Protein AF-Q28764-F1 (afdb_monomer)

Mean predicted aligned error: 6.93 Å

Radius of gyration: 15.71 Å; Cα contacts (8 Å, |Δi|>4): 32; chains: 1; bounding box: 31×24×42 Å

pLDDT: mean 87.57, std 13.74, range [57.09, 98.56]

InterPro domains:
  IPR001436 Alpha crystallin/Small heat shock protein, animal type [PR00299] (4-25)
  IPR001436 Alpha crystallin/Small heat shock protein, animal type [PR00299] (36-43)
  IPR008978 HSP20-like chaperone [G3DSA:2.60.40.790] (1-43)

Solvent-accessible surface area (backbone atoms only — not comparable to full-atom values): 3134 Å² total; per-residue (Å²): 116,92,57,43,37,79,90,60,59,48,77,50,71,48,96,89,69,52,77,47,76,49,52,54,62,60,84,74,86,84,73,80,64,84,88,80,75,89,79,89,81,86,131

Nearest PDB structures (foldseek):
  9bee-assembly1_B  TM=5.698E-01  e=1.754E-01  Homo sapiens
  9c3c-assembly1_b  TM=4.071E-01  e=6.845E+00  Oryctolagus cuniculus
  8yt8-assembly1_B  TM=4.148E-01  e=8.893E+00  Mus musculus
  8yt8-assembly1_D  TM=2.761E-01  e=7.308E+00  Mus musculus

Secondary structure (DSSP, 8-state):
-TTB-GGG-EEEE-TTS-EEEE-PBPP-TT---TT-PPPPPP-

Organism: Pteropus hypomelanus (NCBI:txid9405)

Foldseek 3Di:
DVQFDPVAWDWDADPVGDIDIDTDGNDDPPPPDDDDDDDDDDD

Structure (mmCIF, N/CA/C/O backbone):
data_AF-Q28764-F1
#
_entry.id   AF-Q28764-F1
#
loop_
_atom_site.group_PDB
_atom_site.id
_atom_site.type_symbol
_atom_site.label_atom_id
_atom_site.label_alt_id
_atom_site.label_comp_id
_atom_site.label_asym_id
_atom_site.label_entity_id
_atom_site.label_seq_id
_atom_site.pdbx_PDB_ins_code
_atom_site.Cartn_x
_atom_site.Cartn_y
_atom_site.Cartn_z
_atom_site.occupancy
_atom_site.B_iso_or_equiv
_atom_site.auth_seq_id
_atom_site.auth_comp_id
_atom_site.auth_asym_id
_atom_site.auth_atom_id
_atom_site.pdbx_PDB_model_num
ATOM 1 N N . PRO A 1 1 ? 12.041 3.216 5.240 1.00 89.94 1 PRO A N 1
ATOM 2 C CA . PRO A 1 1 ? 13.413 3.251 4.673 1.00 89.94 1 PRO A CA 1
ATOM 3 C C . PRO A 1 1 ? 13.362 3.746 3.225 1.00 89.94 1 PRO A C 1
ATOM 5 O O . PRO A 1 1 ? 12.319 3.578 2.602 1.00 89.94 1 PRO A O 1
ATOM 8 N N . SER A 1 2 ? 14.428 4.352 2.695 1.00 93.81 2 SER A N 1
ATOM 9 C CA . SER A 1 2 ? 14.422 4.907 1.327 1.00 93.81 2 SER A CA 1
ATOM 10 C C . SER A 1 2 ? 14.313 3.843 0.231 1.00 93.81 2 SER A C 1
ATOM 12 O O . SER A 1 2 ? 13.837 4.134 -0.856 1.00 93.81 2 SER A O 1
ATOM 14 N N . ASN A 1 3 ? 14.711 2.607 0.523 1.00 94.56 3 ASN A N 1
ATOM 15 C CA . ASN A 1 3 ? 14.633 1.472 -0.391 1.00 94.56 3 ASN A CA 1
ATOM 16 C C . ASN A 1 3 ? 13.325 0.674 -0.278 1.00 94.56 3 ASN A C 1
ATOM 18 O O . ASN A 1 3 ? 13.308 -0.490 -0.661 1.00 94.56 3 ASN A O 1
ATOM 22 N N . VAL A 1 4 ? 12.260 1.245 0.288 1.00 96.38 4 VAL A N 1
ATOM 23 C CA . VAL A 1 4 ? 10.922 0.630 0.296 1.00 96.38 4 VAL A CA 1
ATOM 24 C C . VAL A 1 4 ? 10.159 1.088 -0.939 1.00 96.38 4 VAL A C 1
ATOM 26 O O . VAL A 1 4 ? 10.146 2.280 -1.242 1.00 96.38 4 VAL A O 1
ATOM 29 N N . ASP A 1 5 ? 9.505 0.154 -1.623 1.00 95.25 5 ASP A N 1
ATOM 30 C CA . ASP A 1 5 ? 8.580 0.477 -2.703 1.00 95.25 5 ASP A CA 1
ATOM 31 C C . ASP A 1 5 ? 7.282 1.060 -2.124 1.00 95.25 5 ASP A C 1
ATOM 33 O O . ASP A 1 5 ? 6.481 0.362 -1.501 1.00 95.25 5 ASP A O 1
ATOM 37 N N . GLN A 1 6 ? 7.085 2.365 -2.317 1.00 95.19 6 GLN A N 1
ATOM 38 C CA . GLN A 1 6 ? 5.918 3.088 -1.806 1.00 95.19 6 GLN A CA 1
ATOM 39 C C . GLN A 1 6 ? 4.629 2.776 -2.578 1.00 95.19 6 GLN A C 1
ATOM 41 O O . 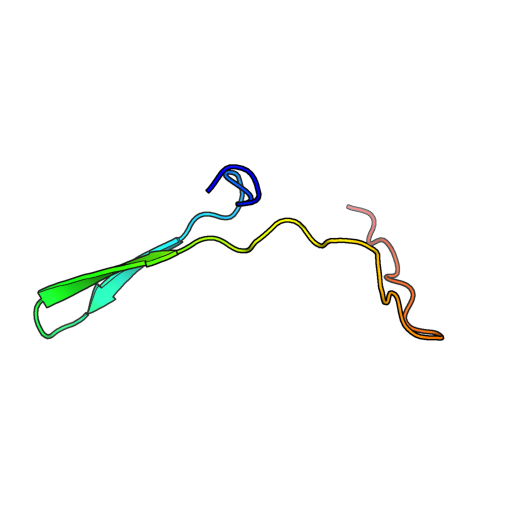GLN A 1 6 ? 3.543 3.047 -2.072 1.00 95.19 6 GLN A O 1
ATOM 46 N N . SER A 1 7 ? 4.727 2.210 -3.784 1.00 96.81 7 SER A N 1
ATOM 47 C CA . SER A 1 7 ? 3.555 1.837 -4.583 1.00 96.81 7 SER A CA 1
ATOM 48 C C . SER A 1 7 ? 2.924 0.514 -4.134 1.00 96.81 7 SER A C 1
ATOM 50 O O . SER A 1 7 ? 1.751 0.271 -4.405 1.00 96.81 7 SER A O 1
ATOM 52 N N . ALA A 1 8 ? 3.679 -0.311 -3.401 1.00 95.94 8 ALA A N 1
ATOM 53 C CA . ALA A 1 8 ? 3.296 -1.653 -2.962 1.00 95.94 8 ALA A CA 1
ATOM 54 C C . ALA A 1 8 ? 3.102 -1.754 -1.434 1.00 95.94 8 ALA A C 1
ATOM 56 O O . ALA A 1 8 ? 3.381 -2.786 -0.820 1.00 95.94 8 ALA A O 1
ATOM 57 N N . LEU A 1 9 ? 2.655 -0.670 -0.796 1.00 97.38 9 LEU A N 1
ATOM 58 C CA . LEU A 1 9 ? 2.401 -0.641 0.646 1.00 97.38 9 LEU A CA 1
ATOM 59 C C . LEU A 1 9 ? 1.149 -1.444 1.017 1.00 97.38 9 LEU A C 1
ATOM 61 O O . LEU A 1 9 ? 0.165 -1.473 0.282 1.00 97.38 9 LEU A O 1
ATOM 65 N N . SER A 1 10 ? 1.184 -2.081 2.187 1.00 97.94 10 SER A N 1
ATOM 66 C CA . SER A 1 10 ? 0.091 -2.885 2.736 1.00 97.94 10 SER A CA 1
ATOM 67 C C . SER A 1 10 ? -0.153 -2.558 4.207 1.00 97.94 10 SER A C 1
ATOM 69 O O . SER A 1 10 ? 0.782 -2.293 4.967 1.00 97.94 10 SER A O 1
ATOM 71 N N . CYS A 1 11 ? -1.421 -2.598 4.618 1.00 97.69 11 CYS A N 1
ATOM 72 C CA . CYS A 1 11 ? -1.835 -2.397 6.001 1.00 97.69 11 CYS A CA 1
ATOM 73 C C . CYS A 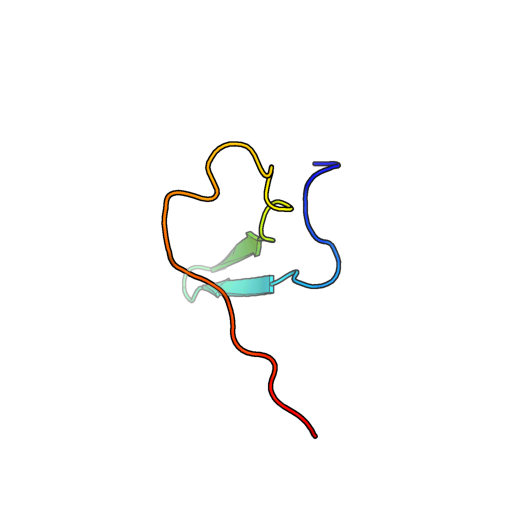1 11 ? -2.913 -3.406 6.411 1.00 97.69 11 CYS A C 1
ATOM 75 O O . CYS A 1 11 ? -3.839 -3.695 5.654 1.00 97.69 11 CYS A O 1
ATOM 77 N N . SER A 1 12 ? -2.791 -3.947 7.619 1.00 98.19 12 SER A N 1
ATOM 78 C CA . SER A 1 12 ? -3.778 -4.853 8.203 1.00 98.19 12 SER A CA 1
ATOM 79 C C . SER A 1 12 ? -3.864 -4.669 9.714 1.00 98.19 12 SER A C 1
ATOM 81 O O . SER A 1 12 ? -2.891 -4.294 10.364 1.00 98.19 12 SER A O 1
ATOM 83 N N . LEU A 1 13 ? -5.046 -4.925 10.271 1.00 98.44 13 LEU A N 1
ATOM 84 C CA . LEU A 1 13 ? -5.300 -4.938 11.708 1.00 98.44 13 LEU A CA 1
ATOM 85 C C . LEU A 1 13 ? -5.686 -6.361 12.102 1.00 98.44 13 LEU A C 1
ATOM 87 O O . LEU A 1 13 ? -6.640 -6.916 11.554 1.00 98.44 13 LEU A O 1
ATOM 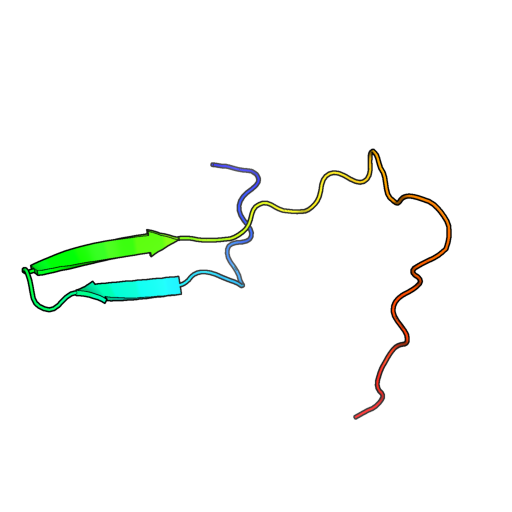91 N N . SER A 1 14 ? -4.938 -6.962 13.017 1.00 97.81 14 SER A N 1
ATOM 92 C CA . SER A 1 14 ? -5.268 -8.281 13.553 1.00 97.81 14 SER A CA 1
ATOM 93 C C . SER A 1 14 ? -6.385 -8.200 14.595 1.00 97.81 14 SER A C 1
ATOM 95 O O . SER A 1 14 ? -6.698 -7.142 15.140 1.00 97.81 14 SER A O 1
ATOM 97 N N . ALA A 1 15 ? -6.996 -9.350 14.884 1.00 98.38 15 ALA A N 1
ATOM 98 C CA . ALA A 1 15 ? -8.102 -9.452 15.835 1.00 98.38 15 ALA A CA 1
ATOM 99 C C . ALA A 1 15 ? -7.706 -9.103 17.285 1.00 98.38 15 ALA A C 1
ATOM 101 O O . ALA A 1 15 ? -8.565 -8.714 18.070 1.00 98.38 15 ALA A O 1
ATOM 102 N N . ASP A 1 16 ? -6.422 -9.217 17.633 1.00 98.19 16 ASP A N 1
ATOM 103 C CA . ASP A 1 16 ? -5.861 -8.815 18.930 1.00 98.19 16 ASP A CA 1
ATOM 104 C C . ASP A 1 16 ? -5.512 -7.315 19.004 1.00 98.19 16 ASP A C 1
ATOM 106 O O . ASP A 1 16 ? -5.025 -6.840 20.028 1.00 98.19 16 ASP A O 1
ATOM 110 N N . GLY A 1 17 ? -5.792 -6.555 17.941 1.00 98.38 17 GLY A N 1
ATOM 111 C CA . GLY A 1 17 ? -5.618 -5.107 17.910 1.00 98.38 17 GLY A CA 1
ATOM 112 C C . GLY A 1 17 ? -4.239 -4.633 17.452 1.00 98.38 17 GLY A C 1
ATOM 113 O O . GLY A 1 17 ? -3.936 -3.450 17.602 1.00 98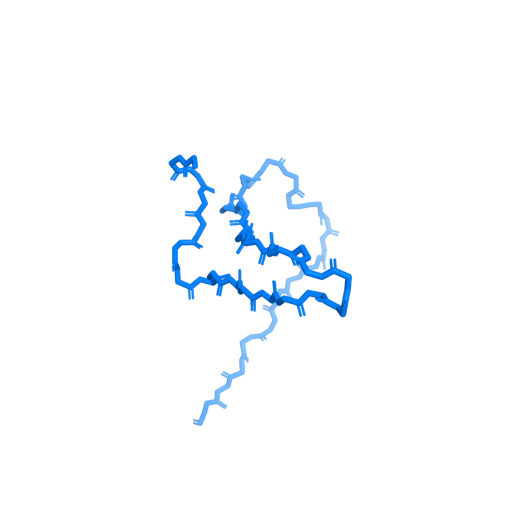.38 17 GLY A O 1
ATOM 114 N N . MET A 1 18 ? -3.406 -5.501 16.868 1.00 98.56 18 MET A N 1
ATOM 115 C CA . MET A 1 18 ? -2.103 -5.100 16.330 1.00 98.56 18 MET A CA 1
ATOM 116 C C . MET A 1 18 ? -2.202 -4.614 14.882 1.00 98.56 18 MET A C 1
ATOM 118 O O . MET A 1 18 ? -2.616 -5.330 13.968 1.00 98.56 18 MET A O 1
ATOM 122 N N . LEU A 1 19 ? -1.772 -3.374 14.656 1.00 98.25 19 LEU A N 1
ATOM 123 C CA . LEU A 1 19 ? -1.647 -2.817 13.315 1.00 98.25 19 LEU A CA 1
ATOM 124 C C . LEU A 1 19 ? -0.319 -3.260 12.693 1.00 98.25 19 LEU A C 1
ATOM 126 O O . LEU A 1 19 ? 0.754 -2.935 13.200 1.00 98.25 19 LEU A O 1
ATOM 130 N N . THR A 1 20 ? -0.392 -3.953 11.561 1.00 98.00 20 THR A N 1
ATOM 131 C CA . THR A 1 20 ? 0.767 -4.296 10.737 1.00 98.00 20 THR A CA 1
ATOM 132 C C . THR A 1 20 ? 0.795 -3.405 9.506 1.00 98.00 20 THR A C 1
ATOM 134 O O . THR A 1 20 ? -0.151 -3.370 8.722 1.00 98.00 20 THR A O 1
ATOM 137 N N . PHE A 1 21 ? 1.903 -2.694 9.326 1.00 97.75 21 PHE A N 1
ATOM 138 C CA . PHE A 1 21 ? 2.175 -1.877 8.152 1.00 97.75 21 PHE A CA 1
ATOM 139 C C . PHE A 1 21 ? 3.485 -2.340 7.524 1.00 97.75 21 PHE A C 1
ATOM 141 O O . PHE A 1 21 ? 4.515 -2.400 8.201 1.00 97.75 21 PHE A O 1
ATOM 148 N N . SER A 1 22 ? 3.450 -2.697 6.244 1.00 97.19 22 SER A N 1
ATOM 149 C CA . SER A 1 22 ? 4.600 -3.274 5.551 1.00 97.19 22 SER A CA 1
ATOM 150 C C . SER A 1 22 ? 4.670 -2.830 4.092 1.00 97.19 22 SER A C 1
ATOM 152 O O . SER A 1 22 ? 3.694 -2.384 3.494 1.00 97.19 22 SER A O 1
ATOM 154 N N . GLY A 1 23 ? 5.865 -2.933 3.519 1.00 96.88 23 GLY A N 1
ATOM 155 C CA . GLY A 1 23 ? 6.124 -2.695 2.105 1.00 96.88 23 GLY A CA 1
ATOM 156 C C . GLY A 1 23 ? 7.400 -3.426 1.695 1.00 96.88 23 GLY A C 1
ATOM 157 O O . GLY A 1 23 ? 8.341 -3.485 2.501 1.00 96.88 23 GLY A O 1
ATOM 158 N N . PRO A 1 24 ? 7.455 -4.014 0.490 1.00 95.69 24 PRO A N 1
ATOM 159 C CA . PRO A 1 24 ? 8.645 -4.707 0.031 1.00 95.69 24 PRO A CA 1
ATOM 160 C C . PRO A 1 24 ? 9.793 -3.716 -0.177 1.00 95.69 24 PRO A C 1
ATOM 162 O O . PRO A 1 24 ? 9.596 -2.537 -0.482 1.00 95.69 24 PRO A O 1
ATOM 165 N N . LYS A 1 25 ? 11.024 -4.203 -0.016 1.00 94.25 25 LYS A N 1
ATOM 166 C CA . LYS A 1 25 ? 12.197 -3.442 -0.446 1.00 94.25 25 LYS A CA 1
ATOM 167 C C . LYS A 1 25 ? 12.334 -3.548 -1.960 1.00 94.25 25 LYS A C 1
ATOM 169 O O . LYS A 1 25 ? 12.123 -4.621 -2.520 1.00 94.25 25 LYS A O 1
ATOM 174 N N . VAL A 1 26 ? 12.744 -2.457 -2.596 1.00 92.25 26 VAL A N 1
ATOM 175 C CA . VAL A 1 26 ? 13.130 -2.457 -4.007 1.00 92.25 26 VAL A CA 1
ATOM 176 C C . VAL A 1 26 ? 14.269 -3.474 -4.187 1.00 92.25 26 VAL A C 1
ATOM 178 O O . VAL A 1 26 ? 15.250 -3.399 -3.436 1.00 92.25 26 VAL A O 1
ATOM 181 N N . PRO A 1 27 ? 14.157 -4.435 -5.123 1.00 86.69 27 PRO A N 1
ATOM 182 C CA . PRO A 1 27 ? 15.181 -5.453 -5.325 1.00 86.69 27 PRO A CA 1
ATOM 183 C C . PRO A 1 27 ? 16.546 -4.827 -5.637 1.00 86.69 27 PRO A C 1
ATOM 185 O O . PRO A 1 27 ? 16.681 -4.034 -6.568 1.00 86.69 27 PRO A O 1
ATOM 188 N N . SER A 1 28 ? 17.576 -5.198 -4.876 1.00 73.88 28 SER A N 1
ATOM 189 C CA . SER A 1 28 ? 18.971 -4.924 -5.227 1.00 73.88 28 SER A CA 1
ATOM 190 C C . SER A 1 28 ? 19.447 -6.025 -6.171 1.00 73.88 28 SER A C 1
ATOM 192 O O . SER A 1 28 ? 19.498 -7.183 -5.764 1.00 73.88 28 SER A O 1
ATOM 194 N N . GLY A 1 29 ? 19.769 -5.690 -7.422 1.00 69.19 29 GLY A N 1
ATOM 195 C CA . GLY A 1 29 ? 20.055 -6.649 -8.502 1.00 69.19 29 GLY A CA 1
ATOM 196 C C . GLY A 1 29 ? 21.359 -7.454 -8.384 1.00 69.19 29 GLY A C 1
ATOM 197 O O . GLY A 1 29 ? 22.004 -7.675 -9.400 1.00 69.19 29 GLY A O 1
ATOM 198 N N . VAL A 1 30 ? 21.778 -7.848 -7.177 1.00 59.16 30 VAL A N 1
ATOM 199 C CA . VAL A 1 30 ? 23.098 -8.455 -6.922 1.00 59.16 30 VAL A CA 1
ATOM 200 C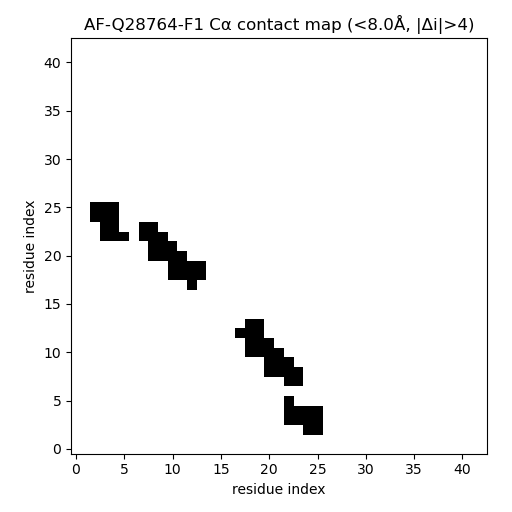 C . VAL A 1 30 ? 23.127 -9.970 -7.142 1.00 59.16 30 VAL A C 1
ATOM 202 O O . VAL A 1 30 ? 24.172 -10.473 -7.517 1.00 59.16 30 VAL A O 1
ATOM 205 N N . ASP A 1 31 ? 22.001 -10.680 -7.064 1.00 57.44 31 ASP A N 1
ATOM 206 C CA . ASP A 1 31 ? 21.948 -12.110 -7.401 1.00 57.44 31 ASP A CA 1
ATOM 207 C C . ASP A 1 31 ? 20.666 -12.426 -8.175 1.00 57.44 31 ASP A C 1
ATOM 209 O O . ASP A 1 31 ? 19.789 -13.161 -7.721 1.00 57.44 31 ASP A O 1
ATOM 213 N N . ALA A 1 32 ? 20.542 -11.866 -9.382 1.00 57.50 32 ALA A N 1
ATOM 214 C CA . ALA A 1 32 ? 19.652 -12.430 -10.397 1.00 57.50 32 ALA A CA 1
ATOM 215 C C . ALA A 1 32 ? 20.266 -13.758 -10.875 1.00 57.50 32 ALA A C 1
ATOM 217 O O . ALA A 1 32 ? 20.836 -13.860 -11.963 1.00 57.50 32 ALA A O 1
ATOM 218 N N . GLY A 1 33 ? 20.241 -14.746 -9.979 1.00 57.09 33 GLY A N 1
ATOM 219 C CA . GLY A 1 33 ? 20.756 -16.083 -10.185 1.00 57.09 33 GLY A CA 1
ATOM 220 C C . GLY A 1 33 ? 20.128 -16.698 -11.426 1.00 57.09 33 GLY A C 1
ATOM 221 O O . GLY A 1 33 ? 18.916 -16.842 -11.525 1.00 57.09 33 GLY A O 1
ATOM 222 N N . HIS A 1 34 ? 20.994 -17.007 -12.383 1.00 59.44 34 HIS A N 1
ATOM 223 C CA . HIS A 1 34 ? 20.911 -18.144 -13.288 1.00 59.44 34 HIS A CA 1
ATOM 224 C C . HIS A 1 34 ? 19.479 -18.627 -13.637 1.00 59.44 34 HIS A C 1
ATOM 226 O O . HIS A 1 34 ? 18.924 -19.510 -12.992 1.00 59.44 34 HIS A O 1
ATOM 232 N N . SER A 1 35 ? 18.946 -18.109 -14.750 1.00 63.41 35 SER 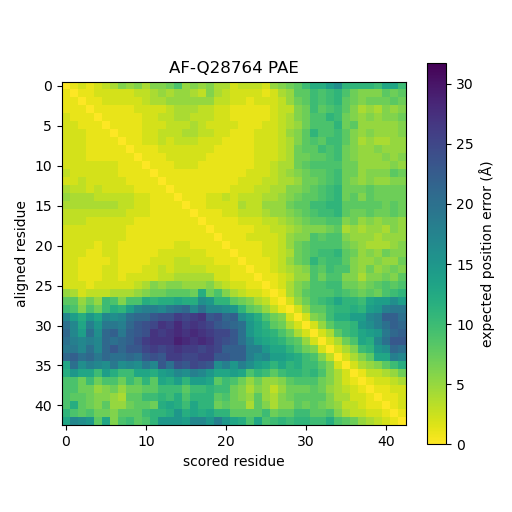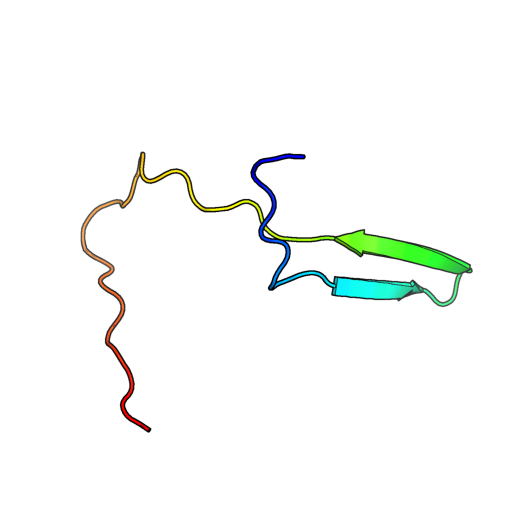A N 1
ATOM 233 C CA . SER A 1 35 ? 17.905 -18.744 -15.586 1.00 63.41 35 SER A CA 1
ATOM 234 C C . SER A 1 35 ? 16.411 -18.486 -15.322 1.00 63.41 35 SER A C 1
ATOM 236 O O . SER A 1 35 ? 15.616 -19.004 -16.104 1.00 63.41 35 SER A O 1
ATOM 238 N N . GLU A 1 36 ? 15.984 -17.646 -14.373 1.00 69.56 36 GLU A N 1
ATOM 239 C CA . GLU A 1 36 ? 14.554 -17.282 -14.255 1.00 69.56 36 GLU A CA 1
ATOM 240 C C . GLU A 1 36 ? 14.267 -15.890 -14.857 1.00 69.56 36 GLU A C 1
ATOM 242 O O . GLU A 1 36 ? 14.486 -14.848 -14.240 1.00 69.56 36 GLU A O 1
ATOM 247 N N . ARG A 1 37 ? 13.815 -15.856 -16.120 1.00 78.56 37 ARG A N 1
ATOM 248 C CA . ARG A 1 37 ? 13.420 -14.620 -16.820 1.0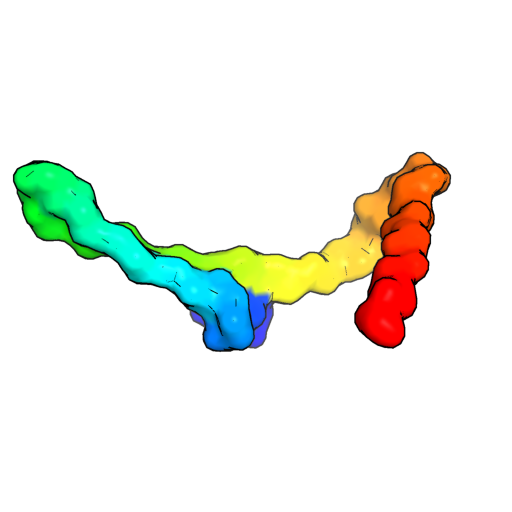0 78.56 37 ARG A CA 1
ATOM 249 C C . ARG A 1 37 ? 11.899 -14.472 -16.789 1.00 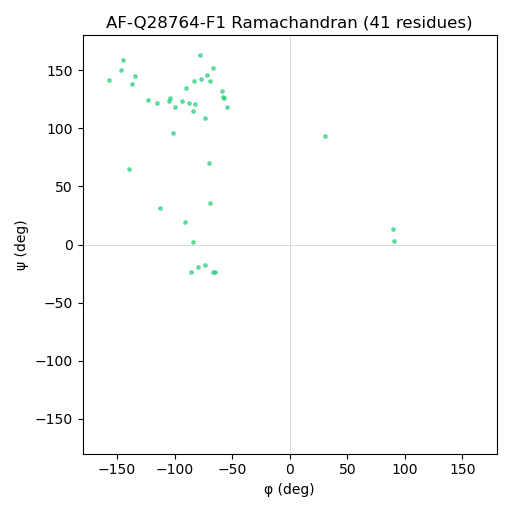78.56 37 ARG A C 1
ATOM 251 O O . ARG A 1 37 ? 11.199 -15.290 -17.379 1.00 78.56 37 ARG A O 1
ATOM 258 N N . ALA A 1 38 ? 11.395 -13.401 -16.176 1.00 82.38 38 ALA A N 1
ATOM 259 C CA . ALA A 1 38 ? 9.969 -13.074 -16.213 1.00 82.38 38 ALA A CA 1
ATOM 260 C C . ALA A 1 38 ? 9.476 -12.884 -17.666 1.00 82.38 38 ALA A C 1
ATOM 262 O O . ALA A 1 38 ? 10.106 -12.170 -18.452 1.00 82.38 38 ALA A O 1
ATOM 263 N N . ILE A 1 39 ? 8.350 -13.515 -18.020 1.00 88.31 39 ILE A N 1
ATOM 264 C CA . ILE A 1 39 ? 7.704 -13.375 -19.334 1.00 88.31 39 ILE A CA 1
ATOM 265 C C . ILE A 1 39 ? 6.635 -12.273 -19.248 1.00 88.31 39 ILE A C 1
ATOM 267 O O . ILE A 1 39 ? 5.750 -12.366 -18.397 1.00 88.31 39 ILE A O 1
ATOM 271 N N . PRO A 1 40 ? 6.693 -11.223 -20.088 1.00 87.38 40 PRO A N 1
ATOM 272 C CA . PRO A 1 40 ? 5.720 -10.137 -20.043 1.00 87.38 40 PRO A CA 1
ATOM 273 C C . PRO A 1 40 ? 4.337 -10.609 -20.508 1.00 87.38 40 PRO A C 1
ATOM 275 O O . PRO A 1 40 ? 4.220 -11.355 -21.479 1.00 87.38 40 PRO A O 1
ATOM 278 N N . VAL A 1 41 ? 3.287 -10.129 -19.837 1.00 91.56 41 VAL A N 1
ATOM 279 C CA . VAL A 1 41 ? 1.886 -10.371 -20.213 1.00 91.56 41 VAL A CA 1
ATOM 280 C C . VAL A 1 41 ? 1.322 -9.111 -20.870 1.00 91.56 41 VAL A C 1
ATOM 282 O O . VAL A 1 41 ? 1.394 -8.024 -20.293 1.00 91.56 41 VAL A O 1
ATOM 285 N N . SER A 1 42 ? 0.767 -9.248 -22.076 1.00 90.88 42 SER A N 1
ATOM 286 C CA . SER A 1 42 ? 0.073 -8.165 -22.788 1.00 90.88 42 SER A CA 1
ATOM 287 C C . SER A 1 42 ? -1.379 -8.048 -22.315 1.00 90.88 42 SER A C 1
ATOM 289 O O . SER A 1 42 ? -2.025 -9.064 -22.062 1.00 90.88 42 SER A O 1
ATOM 291 N N . ARG A 1 43 ? -1.869 -6.811 -22.177 1.00 84.00 43 ARG A N 1
ATOM 292 C CA . ARG A 1 43 ? -3.263 -6.500 -21.826 1.00 84.00 43 ARG A CA 1
ATOM 293 C C . ARG A 1 43 ? -4.137 -6.381 -23.064 1.00 84.00 43 ARG A C 1
ATOM 295 O O . ARG A 1 43 ? -3.607 -5.894 -24.086 1.00 84.00 43 ARG A O 1
#

Sequence (43 aa):
PSNVDQSALSCSLSADGMLTFSGPKVPSGVDAGHSERAIPVSR